Protein AF-A0A1J8PHL9-F1 (afdb_monomer)

pLDDT: mean 76.76, std 9.03, range [53.19, 88.44]

Foldseek 3Di:
DVVVVVVVVVVVLVVLVVVVCPDPCVVVLVVQLVVCCVVDVPCVVVLVPDDCVPDDPLRVLVSVLVVLVVVLVSLVSQLVVDPDPVSNVSSVVSSVSSVVVSVVSVVVSVVVVVD

Structure (mmCIF, N/CA/C/O backbone):
data_AF-A0A1J8PHL9-F1
#
_entry.id   AF-A0A1J8PHL9-F1
#
loop_
_atom_site.group_PDB
_atom_site.id
_atom_site.type_symbol
_atom_site.label_atom_id
_atom_site.label_alt_id
_atom_site.label_comp_id
_atom_site.label_asym_id
_atom_site.label_entity_id
_atom_site.label_seq_id
_atom_site.pdbx_PDB_ins_code
_atom_site.Cartn_x
_atom_site.Cartn_y
_atom_site.Cartn_z
_atom_site.occupancy
_atom_site.B_iso_or_equiv
_atom_site.auth_seq_id
_atom_site.auth_comp_id
_atom_site.auth_asym_id
_atom_site.auth_atom_id
_atom_site.pdbx_PDB_model_num
ATOM 1 N N . MET A 1 1 ? 7.389 -10.763 -17.217 1.00 64.88 1 MET A N 1
ATOM 2 C CA . MET A 1 1 ? 7.861 -11.285 -15.912 1.00 64.88 1 MET A CA 1
ATOM 3 C C . MET A 1 1 ? 7.705 -10.273 -14.781 1.00 64.88 1 MET A C 1
ATOM 5 O O . MET A 1 1 ? 6.963 -10.578 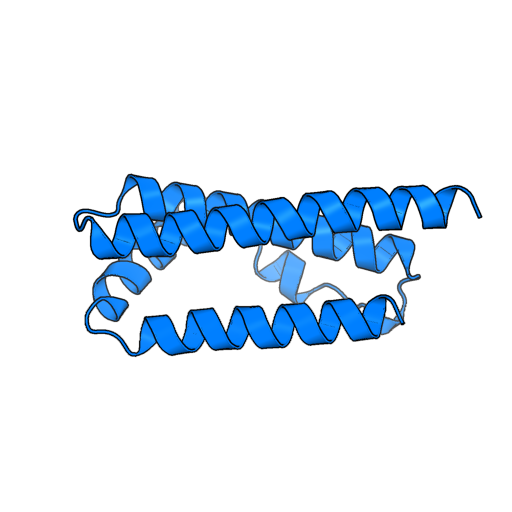-13.862 1.00 64.88 1 MET A O 1
ATOM 9 N N . LEU A 1 2 ? 8.335 -9.088 -14.829 1.00 65.75 2 LEU A N 1
ATOM 10 C CA . LEU A 1 2 ? 8.164 -8.070 -13.775 1.00 65.75 2 LEU A CA 1
ATOM 11 C C . LEU A 1 2 ? 6.756 -7.454 -13.771 1.00 65.75 2 LEU A C 1
ATOM 13 O O . LEU A 1 2 ? 6.089 -7.475 -12.746 1.00 65.75 2 LEU A O 1
ATOM 17 N N . LEU A 1 3 ? 6.272 -6.997 -14.932 1.00 67.25 3 LEU A N 1
ATOM 18 C CA . LEU A 1 3 ? 4.912 -6.456 -15.071 1.00 67.25 3 LEU A CA 1
ATOM 19 C C . LEU A 1 3 ? 3.828 -7.498 -14.745 1.00 67.25 3 LEU A C 1
ATOM 21 O O . LEU A 1 3 ? 2.815 -7.157 -14.148 1.00 67.25 3 LEU A O 1
ATOM 25 N N . ASP A 1 4 ? 4.055 -8.773 -15.079 1.00 71.44 4 ASP A N 1
ATOM 26 C CA . ASP A 1 4 ? 3.125 -9.861 -14.738 1.00 71.44 4 ASP A CA 1
ATOM 27 C C . ASP A 1 4 ? 3.063 -10.106 -13.227 1.00 71.44 4 ASP A C 1
ATOM 29 O O . ASP A 1 4 ? 1.975 -10.271 -12.675 1.00 71.44 4 ASP A O 1
ATOM 33 N N . TYR A 1 5 ? 4.226 -10.109 -12.564 1.00 68.56 5 TYR A N 1
ATOM 34 C CA . TYR A 1 5 ? 4.325 -10.228 -11.112 1.00 68.56 5 TYR 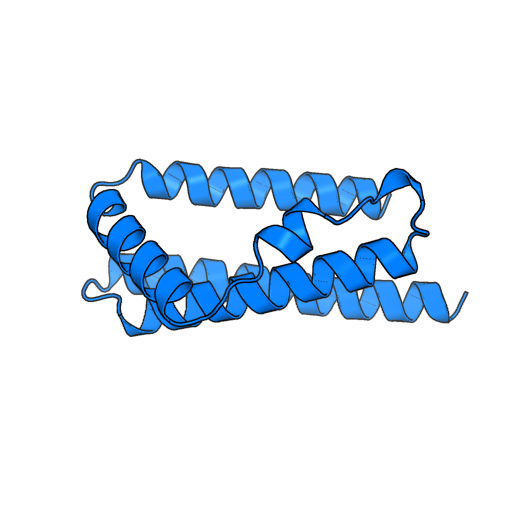A CA 1
ATOM 35 C C . TYR A 1 5 ? 3.629 -9.049 -10.423 1.00 68.56 5 TYR A C 1
ATOM 37 O O . TYR A 1 5 ? 2.785 -9.270 -9.561 1.00 68.56 5 TYR A O 1
ATOM 45 N N . LEU A 1 6 ? 3.916 -7.822 -10.862 1.00 68.69 6 LEU A N 1
ATOM 46 C CA . LEU A 1 6 ? 3.308 -6.611 -10.323 1.00 68.69 6 LEU A CA 1
ATOM 47 C C . LEU A 1 6 ? 1.786 -6.636 -10.498 1.00 68.69 6 LEU A C 1
ATOM 49 O O . LEU A 1 6 ? 1.032 -6.459 -9.551 1.00 68.69 6 LEU A O 1
ATOM 53 N N . SER A 1 7 ? 1.320 -6.985 -11.697 1.00 75.19 7 SER A N 1
ATOM 54 C CA . SER A 1 7 ? -0.105 -7.129 -11.989 1.00 75.19 7 SER A CA 1
ATOM 55 C C . SER A 1 7 ? -0.778 -8.193 -11.112 1.00 75.19 7 SER A C 1
ATOM 57 O O . SER A 1 7 ? -1.947 -8.061 -10.750 1.00 75.19 7 SER A O 1
ATOM 59 N N . GLN A 1 8 ? -0.068 -9.269 -10.767 1.00 74.38 8 GLN A N 1
ATOM 60 C CA . GLN A 1 8 ? -0.569 -10.280 -9.841 1.00 74.38 8 GLN A CA 1
ATOM 61 C C . GLN A 1 8 ? -0.594 -9.781 -8.393 1.00 74.38 8 GLN A C 1
ATOM 63 O O . GLN A 1 8 ? -1.557 -10.080 -7.689 1.00 74.38 8 GLN A O 1
ATOM 68 N N . HIS A 1 9 ? 0.417 -9.022 -7.975 1.00 70.56 9 HIS A N 1
ATOM 69 C CA . HIS A 1 9 ? 0.494 -8.428 -6.645 1.00 70.56 9 HIS A CA 1
ATOM 70 C C . HIS A 1 9 ? -0.638 -7.420 -6.418 1.00 70.56 9 HIS A C 1
ATOM 72 O O . HIS A 1 9 ? -1.405 -7.583 -5.475 1.00 70.56 9 HIS A O 1
ATOM 78 N N . GLU A 1 10 ? -0.838 -6.487 -7.353 1.00 75.69 10 GLU A N 1
ATOM 79 C CA . GLU A 1 10 ? -1.942 -5.515 -7.338 1.00 75.69 10 GLU A CA 1
ATOM 80 C C . GLU A 1 10 ? -3.312 -6.190 -7.222 1.00 75.69 10 GLU A C 1
ATOM 82 O O . GLU A 1 10 ? -4.176 -5.776 -6.448 1.00 75.69 10 GLU A O 1
ATOM 87 N N . ARG A 1 11 ? -3.521 -7.284 -7.969 1.00 80.12 11 ARG A N 1
ATOM 88 C CA . ARG A 1 11 ? -4.768 -8.056 -7.890 1.00 80.12 11 ARG A CA 1
ATOM 89 C C . ARG A 1 11 ? -4.979 -8.674 -6.516 1.00 80.12 11 ARG A C 1
ATOM 91 O O . ARG A 1 11 ? -6.111 -8.693 -6.034 1.00 80.12 11 ARG A O 1
ATOM 98 N N . GLU A 1 12 ? -3.927 -9.220 -5.915 1.00 73.88 12 GLU A N 1
ATOM 99 C CA . GLU A 1 12 ? -4.032 -9.841 -4.598 1.00 73.88 12 GLU A CA 1
ATOM 100 C C . GLU A 1 12 ? -4.247 -8.790 -3.510 1.00 73.88 12 GLU A C 1
ATOM 102 O O . GLU A 1 12 ? -5.121 -8.964 -2.662 1.00 7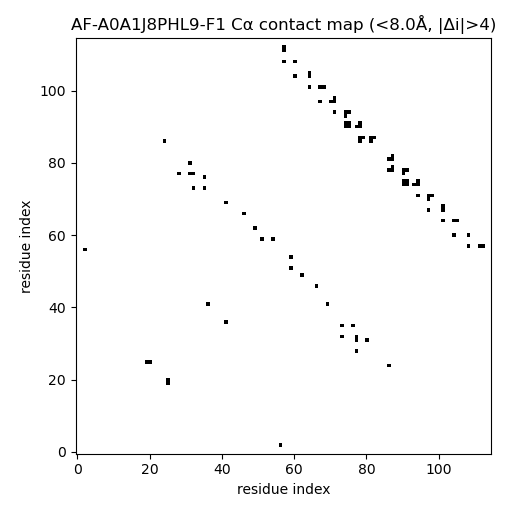3.88 12 GLU A O 1
ATOM 107 N N . LEU A 1 13 ? -3.541 -7.665 -3.584 1.00 72.06 13 LEU A N 1
ATOM 108 C CA . LEU A 1 13 ? -3.720 -6.548 -2.669 1.00 72.06 13 LEU A CA 1
ATOM 109 C C . LEU A 1 13 ? -5.146 -5.982 -2.756 1.00 72.06 13 LEU A C 1
ATOM 111 O O . LEU A 1 13 ? -5.838 -5.879 -1.742 1.00 72.06 13 LEU A O 1
ATOM 115 N N . GLY A 1 14 ? -5.647 -5.741 -3.971 1.00 76.06 14 GLY A N 1
ATOM 116 C CA . GLY A 1 14 ? -7.030 -5.318 -4.196 1.00 76.06 14 GLY A CA 1
ATOM 117 C C . GLY A 1 14 ? -8.056 -6.322 -3.659 1.00 76.06 14 GLY A C 1
ATOM 118 O O . GLY A 1 14 ? -9.080 -5.926 -3.102 1.00 76.06 14 GLY A O 1
ATOM 119 N N . ARG A 1 15 ? -7.774 -7.629 -3.748 1.00 74.62 15 ARG A N 1
ATOM 120 C CA . ARG A 1 15 ? -8.626 -8.679 -3.168 1.00 74.62 15 ARG A CA 1
ATOM 121 C C . ARG A 1 15 ? -8.651 -8.608 -1.643 1.00 74.62 15 ARG A C 1
ATOM 123 O O . ARG A 1 15 ? -9.725 -8.742 -1.059 1.00 74.62 15 ARG A O 1
ATOM 130 N N . VAL A 1 16 ? -7.497 -8.416 -1.003 1.00 67.81 16 VAL A N 1
ATOM 131 C CA . VAL A 1 16 ? -7.400 -8.276 0.457 1.00 67.81 16 VAL A CA 1
ATOM 132 C C . VAL A 1 16 ? -8.177 -7.042 0.913 1.00 67.81 16 VAL A C 1
ATOM 134 O O . VAL A 1 16 ? -9.027 -7.165 1.790 1.00 67.81 16 VAL A O 1
ATOM 137 N N . VAL A 1 17 ? -7.993 -5.892 0.259 1.00 70.62 17 VAL A N 1
ATOM 138 C CA . VAL A 1 17 ? -8.734 -4.658 0.575 1.00 70.62 17 VAL A CA 1
ATOM 139 C C . VAL A 1 17 ? -10.247 -4.850 0.397 1.00 70.62 17 VAL A C 1
ATOM 141 O O . VAL A 1 17 ? -11.019 -4.550 1.307 1.00 70.62 17 VAL A O 1
ATOM 144 N N . ALA A 1 18 ? -10.694 -5.446 -0.710 1.00 71.94 18 ALA A N 1
ATOM 145 C CA . ALA A 1 18 ? -12.118 -5.690 -0.957 1.00 71.94 18 ALA A CA 1
ATOM 146 C C . ALA A 1 18 ? -12.760 -6.656 0.057 1.00 71.94 18 ALA A C 1
ATOM 148 O O . ALA A 1 18 ? -13.950 -6.551 0.361 1.00 71.94 18 ALA A O 1
ATOM 149 N N . LEU A 1 19 ? -11.995 -7.616 0.587 1.00 66.31 19 LEU A N 1
ATOM 150 C CA . LEU A 1 19 ? -12.471 -8.486 1.664 1.00 66.31 19 LEU A CA 1
ATOM 151 C C . LEU A 1 19 ? -12.643 -7.718 2.973 1.00 66.31 19 LEU A C 1
ATOM 153 O O . LEU A 1 19 ? -13.598 -7.982 3.695 1.00 66.31 19 LEU A O 1
ATOM 157 N N . THR A 1 20 ? -11.784 -6.736 3.239 1.00 60.88 20 THR A N 1
ATOM 158 C CA . THR A 1 20 ? -11.872 -5.912 4.450 1.00 60.88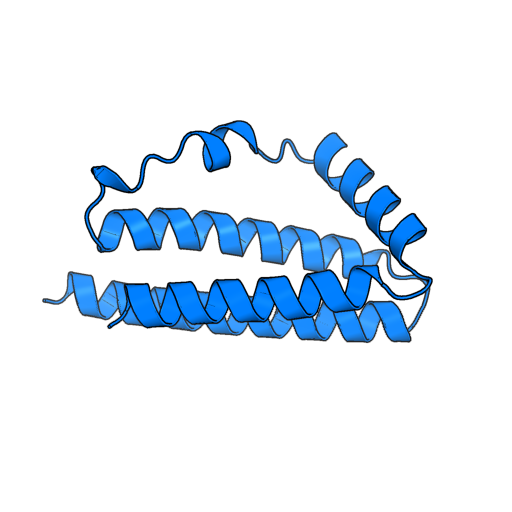 20 THR A CA 1
ATOM 159 C C . THR A 1 20 ? -13.010 -4.889 4.409 1.00 60.88 20 THR A C 1
ATOM 161 O O . THR A 1 20 ? -13.593 -4.579 5.444 1.00 60.88 20 THR A O 1
ATOM 164 N N . GLU A 1 21 ? -13.427 -4.437 3.220 1.00 63.03 21 GLU A N 1
ATOM 165 C CA . GLU A 1 21 ? -14.643 -3.622 3.059 1.00 63.03 21 GLU A CA 1
ATOM 166 C C . GLU A 1 21 ? -15.938 -4.390 3.374 1.00 63.03 21 GLU A C 1
ATOM 168 O O . GLU A 1 21 ? -16.975 -3.777 3.631 1.00 63.03 21 GLU A O 1
ATOM 173 N N . ARG A 1 22 ? -15.914 -5.728 3.348 1.00 60.97 22 ARG A N 1
ATOM 174 C CA . ARG A 1 22 ? -17.085 -6.555 3.681 1.00 60.97 22 ARG A CA 1
ATOM 175 C C . ARG A 1 22 ? -17.289 -6.741 5.183 1.00 60.97 22 ARG A C 1
ATOM 177 O O . ARG A 1 22 ? -18.362 -7.200 5.575 1.00 60.97 22 ARG A O 1
ATOM 184 N N . ASP A 1 23 ? -16.309 -6.367 6.000 1.00 60.81 23 ASP A N 1
ATOM 185 C CA . ASP A 1 23 ? -16.440 -6.366 7.452 1.00 60.81 23 ASP A CA 1
ATOM 186 C C . ASP A 1 23 ? -17.167 -5.106 7.948 1.00 60.81 23 ASP A C 1
ATOM 188 O O . ASP A 1 23 ? -17.196 -4.058 7.300 1.00 60.81 23 ASP A O 1
ATOM 192 N N . ALA A 1 24 ? -17.769 -5.203 9.138 1.00 55.94 24 ALA A N 1
ATOM 193 C CA . ALA A 1 24 ? -18.645 -4.191 9.746 1.00 55.94 24 ALA A CA 1
ATOM 194 C C . ALA A 1 24 ? -18.011 -2.790 9.941 1.00 55.94 24 ALA A C 1
ATOM 196 O O . ALA A 1 24 ? -18.690 -1.854 10.362 1.00 55.94 24 ALA A O 1
ATOM 197 N N . HIS A 1 25 ? -16.725 -2.634 9.627 1.00 64.69 25 HIS A N 1
ATOM 198 C CA . HIS A 1 25 ? -15.945 -1.406 9.746 1.00 64.69 25 HIS A CA 1
ATOM 199 C C . HIS A 1 25 ? -15.962 -0.525 8.482 1.00 64.69 25 HIS A C 1
ATOM 201 O O . HIS A 1 25 ? -15.448 0.594 8.519 1.00 64.69 25 HIS A O 1
ATOM 207 N N . SER A 1 26 ? -16.586 -0.979 7.386 1.00 68.00 26 SER A N 1
ATOM 208 C CA . SER A 1 26 ? -16.581 -0.281 6.088 1.00 68.00 26 SER A CA 1
ATOM 209 C C . SER A 1 26 ? -17.088 1.168 6.144 1.00 68.00 26 SER A C 1
ATOM 211 O O . SER A 1 26 ? -16.489 2.051 5.532 1.00 68.00 26 SER A O 1
ATOM 213 N N . ALA A 1 27 ? -18.129 1.461 6.932 1.00 71.69 27 ALA A N 1
ATOM 214 C CA . ALA A 1 27 ? -18.673 2.819 7.032 1.00 71.69 27 ALA A CA 1
ATOM 215 C C . ALA A 1 27 ? -17.685 3.817 7.670 1.00 71.69 27 ALA A C 1
ATOM 217 O O . ALA A 1 27 ? -17.593 4.972 7.245 1.00 71.69 27 ALA A O 1
ATOM 218 N N . ILE A 1 28 ? -16.929 3.366 8.674 1.00 74.06 28 ILE A N 1
ATOM 219 C CA . ILE A 1 28 ? -15.948 4.188 9.393 1.00 74.06 28 ILE A CA 1
ATOM 220 C C . ILE A 1 28 ? -14.714 4.409 8.511 1.00 74.06 28 ILE A C 1
ATOM 222 O O . ILE A 1 28 ? -14.273 5.544 8.346 1.00 74.06 28 ILE A O 1
ATOM 226 N N . LEU A 1 29 ? -14.223 3.345 7.866 1.00 76.38 29 LEU A N 1
ATOM 227 C CA . LEU A 1 29 ? -13.106 3.425 6.923 1.00 76.38 29 LEU A CA 1
ATOM 228 C C . LEU A 1 29 ? -13.425 4.357 5.750 1.00 76.38 29 LEU A C 1
ATOM 230 O O . LEU A 1 29 ? -12.616 5.217 5.421 1.00 76.38 29 LEU A O 1
ATOM 234 N N . ASN A 1 30 ? -14.623 4.255 5.168 1.00 78.38 30 ASN A N 1
ATOM 235 C CA . ASN A 1 30 ? -15.042 5.124 4.068 1.00 78.38 30 ASN A CA 1
ATOM 236 C C . ASN A 1 30 ? -15.089 6.606 4.485 1.00 78.38 30 ASN A C 1
ATOM 238 O O . ASN A 1 30 ? -14.684 7.490 3.727 1.00 78.38 30 ASN A O 1
ATOM 242 N N . THR A 1 31 ? -15.521 6.877 5.721 1.00 82.69 31 THR A N 1
ATOM 243 C CA . THR A 1 31 ? -15.519 8.234 6.283 1.00 82.69 31 THR A CA 1
ATOM 244 C C . THR A 1 31 ? -14.091 8.770 6.394 1.00 82.69 31 THR A C 1
ATOM 246 O O . THR A 1 31 ? -13.800 9.839 5.86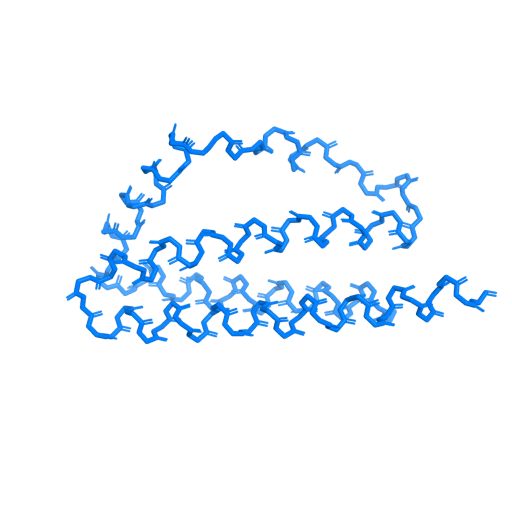4 1.00 82.69 31 THR A O 1
ATOM 249 N N . TRP A 1 32 ? -13.171 8.011 6.997 1.00 85.19 32 TRP A N 1
ATOM 250 C CA . TRP A 1 32 ? -11.774 8.436 7.136 1.00 85.19 32 TRP A CA 1
ATOM 251 C C . TRP A 1 32 ? -11.043 8.565 5.795 1.00 85.19 32 TRP A C 1
ATOM 253 O O . TRP A 1 32 ? -10.235 9.479 5.635 1.00 85.19 32 TRP A O 1
ATOM 263 N N . CYS A 1 33 ? -11.337 7.697 4.821 1.00 82.31 33 CYS A N 1
ATOM 264 C CA . CYS A 1 33 ? -10.825 7.816 3.456 1.00 82.31 33 CYS A CA 1
ATOM 265 C C . CYS A 1 33 ? -11.297 9.118 2.803 1.00 82.31 33 CYS A C 1
ATOM 267 O O . CYS A 1 33 ? -10.484 9.851 2.246 1.00 82.31 33 CYS A O 1
ATOM 269 N N . THR A 1 34 ? -12.589 9.435 2.910 1.00 81.00 34 THR A N 1
ATOM 270 C CA . THR A 1 34 ? -13.143 10.686 2.369 1.00 81.00 34 THR A CA 1
ATOM 271 C C . THR A 1 34 ? -12.475 11.902 3.016 1.00 81.00 34 THR A C 1
ATOM 273 O O . THR A 1 34 ? -11.985 12.777 2.311 1.00 81.00 34 THR A O 1
ATOM 276 N N . GLU A 1 35 ? -12.336 11.914 4.346 1.00 84.31 35 GLU A N 1
ATOM 277 C CA . GLU A 1 35 ? -11.637 12.986 5.071 1.00 84.31 35 GLU A CA 1
ATOM 278 C C . GLU A 1 35 ? -10.165 13.130 4.657 1.00 84.31 35 GLU A C 1
ATOM 280 O O . GLU A 1 35 ? -9.645 14.244 4.575 1.00 84.31 35 GLU A O 1
ATOM 285 N N . TYR A 1 36 ? -9.473 12.012 4.413 1.00 83.94 36 TYR A N 1
ATOM 286 C CA . TYR A 1 36 ? -8.103 12.034 3.912 1.00 83.94 36 TYR A CA 1
ATOM 287 C C . TYR A 1 36 ? -8.040 12.675 2.525 1.00 83.94 36 TYR A C 1
ATOM 289 O O . TYR A 1 36 ? -7.223 13.564 2.314 1.00 83.94 36 TYR A O 1
ATOM 297 N N . PHE A 1 37 ? -8.912 12.268 1.602 1.00 79.75 37 PHE A N 1
ATOM 298 C CA . PHE A 1 37 ? -8.938 12.796 0.237 1.00 79.75 37 PHE A CA 1
ATOM 299 C C . PHE A 1 37 ? -9.409 14.254 0.146 1.00 79.75 37 PHE A C 1
ATOM 301 O O . PHE A 1 37 ? -9.002 14.967 -0.769 1.00 79.75 37 PHE A O 1
ATOM 308 N N . ASP A 1 38 ? -10.211 14.721 1.102 1.00 81.06 38 ASP A N 1
ATOM 309 C CA . ASP A 1 38 ? -10.562 16.138 1.223 1.00 81.06 38 ASP A CA 1
ATOM 310 C C . ASP A 1 38 ? -9.382 16.973 1.746 1.00 81.06 38 ASP A C 1
ATOM 312 O O . ASP A 1 38 ? -9.178 18.118 1.334 1.00 81.06 38 ASP A O 1
ATOM 316 N N . LYS A 1 39 ? -8.589 16.414 2.670 1.00 79.75 39 LYS A N 1
ATOM 317 C CA . LYS A 1 39 ? -7.472 17.114 3.324 1.00 79.75 39 LYS A CA 1
ATOM 318 C C . LYS A 1 39 ? -6.193 17.107 2.493 1.00 79.75 39 LYS A C 1
ATOM 320 O O . LYS A 1 39 ? -5.474 18.104 2.436 1.00 79.75 39 LYS A O 1
ATOM 325 N N . TYR A 1 40 ? -5.884 15.969 1.897 1.00 71.69 40 TYR A N 1
ATOM 326 C CA . TYR A 1 40 ? -4.769 15.783 0.993 1.00 71.69 40 TYR A CA 1
ATOM 327 C C . TYR A 1 40 ? -5.381 15.731 -0.387 1.00 71.69 40 TYR A C 1
ATOM 329 O O . TYR A 1 40 ? -6.166 14.829 -0.653 1.00 71.69 40 TYR A O 1
ATOM 337 N N . SER A 1 41 ? -5.028 16.682 -1.257 1.00 63.03 41 SER A N 1
ATOM 338 C CA . SER A 1 41 ? -5.379 16.641 -2.674 1.00 63.03 41 SER A CA 1
ATOM 339 C C . SER A 1 41 ? -4.706 15.429 -3.307 1.00 63.03 41 SER A C 1
ATOM 341 O O . SER A 1 41 ? -3.680 15.508 -3.985 1.00 63.03 41 SER A O 1
ATOM 343 N N . PHE A 1 42 ? -5.267 14.257 -3.038 1.00 61.28 42 PHE A N 1
ATOM 344 C CA . PHE A 1 42 ? -4.916 13.036 -3.700 1.00 61.28 42 PHE A CA 1
ATOM 345 C C . PHE A 1 42 ? -5.275 13.311 -5.138 1.00 61.28 42 PHE A C 1
ATOM 347 O O . PHE A 1 42 ? -6.446 13.446 -5.488 1.00 61.28 42 PHE A O 1
ATOM 354 N N . ALA A 1 43 ? -4.245 13.535 -5.945 1.00 58.91 43 ALA A N 1
ATOM 355 C CA . ALA A 1 43 ? -4.395 13.850 -7.346 1.00 58.91 43 ALA A CA 1
ATOM 356 C C . ALA A 1 43 ? -4.852 12.571 -8.055 1.00 58.91 43 ALA A C 1
ATOM 358 O O . ALA A 1 43 ? -4.092 11.947 -8.789 1.00 58.91 43 ALA A O 1
ATOM 359 N N . LYS A 1 44 ? -6.087 12.154 -7.769 1.00 56.09 44 LYS A N 1
ATOM 360 C CA . LYS A 1 44 ? -6.804 11.063 -8.410 1.00 56.09 44 LYS A CA 1
ATOM 361 C C . LYS A 1 44 ? -6.793 11.295 -9.914 1.00 56.09 44 LYS A C 1
ATOM 363 O O . LYS A 1 44 ? -6.439 10.400 -10.659 1.00 56.09 44 LYS A O 1
ATOM 368 N N . GLU A 1 45 ? -6.981 12.551 -10.319 1.00 55.72 45 GLU A N 1
ATOM 369 C CA . GLU A 1 45 ? -6.814 13.016 -11.698 1.00 55.72 45 GLU A CA 1
ATOM 370 C C . GLU A 1 45 ? -5.436 12.689 -12.287 1.00 55.72 45 GLU A C 1
ATOM 372 O O . GLU A 1 45 ? -5.357 12.297 -13.444 1.00 55.72 45 GLU A O 1
ATOM 377 N N . LYS A 1 46 ? -4.347 12.789 -11.507 1.00 61.91 46 LYS A N 1
ATOM 378 C CA . LYS A 1 46 ? -3.003 12.423 -11.983 1.00 61.91 46 LYS A CA 1
ATOM 379 C C . LYS A 1 46 ? -2.858 10.924 -12.193 1.00 61.91 46 LYS A C 1
ATOM 381 O O . LYS A 1 46 ? -2.179 10.557 -13.139 1.00 61.91 46 LYS A O 1
ATOM 386 N N . VAL A 1 47 ? -3.457 10.096 -11.334 1.00 64.75 47 VAL A N 1
ATOM 387 C CA . VAL A 1 47 ? -3.407 8.627 -11.444 1.00 64.75 47 VAL A CA 1
ATOM 388 C C . VAL A 1 47 ? -4.287 8.145 -12.598 1.00 64.75 47 VAL A C 1
ATOM 390 O O . VAL A 1 47 ? -3.832 7.356 -13.418 1.00 64.75 47 VAL A O 1
ATOM 393 N N . ASP A 1 48 ? -5.494 8.697 -12.725 1.00 64.69 48 ASP A N 1
ATOM 394 C CA . ASP A 1 48 ? -6.429 8.390 -13.815 1.00 64.69 48 ASP A CA 1
ATOM 395 C C . ASP A 1 48 ? -5.916 8.886 -15.184 1.00 64.69 48 ASP A C 1
ATOM 397 O O . ASP A 1 48 ? -6.322 8.369 -16.222 1.00 6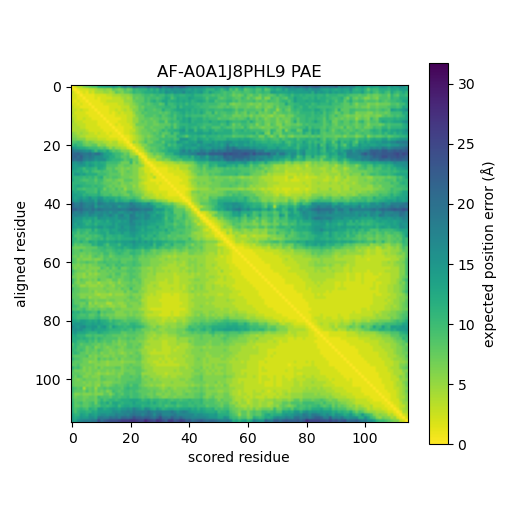4.69 48 ASP A O 1
ATOM 401 N N . SER A 1 49 ? -5.002 9.868 -15.206 1.00 66.50 49 SER A N 1
ATOM 402 C CA . SER A 1 49 ? -4.367 10.377 -16.432 1.00 66.50 49 SER A CA 1
ATOM 403 C C . SER A 1 49 ? -3.118 9.613 -16.888 1.00 66.50 49 SER A C 1
ATOM 405 O O . SER A 1 49 ? -2.529 9.985 -17.905 1.00 66.50 49 SER A O 1
ATOM 407 N N . ILE A 1 50 ? -2.670 8.589 -16.149 1.00 72.38 50 ILE A N 1
ATOM 408 C CA . ILE A 1 50 ? -1.455 7.846 -16.510 1.00 72.38 50 ILE A CA 1
ATOM 409 C C . ILE A 1 50 ? -1.763 6.920 -17.686 1.00 72.38 50 ILE A C 1
ATOM 411 O O . ILE A 1 50 ? -2.416 5.889 -17.535 1.00 72.38 50 ILE A O 1
ATOM 415 N N . ASP A 1 51 ? -1.253 7.270 -18.864 1.00 79.19 51 ASP A N 1
ATOM 416 C CA . ASP A 1 51 ? -1.267 6.378 -20.019 1.00 79.19 51 ASP A CA 1
ATOM 417 C C . ASP A 1 51 ? -0.017 5.492 -20.029 1.00 79.19 51 ASP A C 1
ATOM 419 O O . ASP A 1 51 ? 1.042 5.865 -20.536 1.00 79.19 51 ASP A O 1
ATOM 423 N N . PHE A 1 52 ? -0.160 4.285 -19.484 1.00 77.31 52 PHE A N 1
ATOM 424 C CA . PHE A 1 52 ? 0.906 3.283 -19.461 1.00 77.31 52 PHE A CA 1
ATOM 425 C C . PHE A 1 52 ? 1.249 2.719 -20.852 1.00 77.31 52 PHE A C 1
ATOM 427 O O . PHE A 1 52 ? 2.286 2.079 -21.004 1.00 77.31 52 PHE A O 1
ATOM 434 N N . SER A 1 53 ? 0.414 2.943 -21.875 1.00 77.31 53 SER A N 1
ATOM 435 C CA . SER A 1 53 ? 0.580 2.337 -23.209 1.00 77.31 53 SER A CA 1
ATOM 436 C C . SER A 1 53 ? 1.818 2.847 -23.948 1.00 77.31 53 SER A C 1
ATOM 438 O O . SER A 1 53 ? 2.360 2.148 -24.802 1.00 77.31 53 SER A O 1
ATOM 440 N N . HIS A 1 54 ? 2.255 4.065 -23.624 1.00 78.75 54 HIS A N 1
ATOM 441 C CA . HIS A 1 54 ? 3.401 4.729 -24.245 1.00 78.75 54 HIS A CA 1
ATOM 442 C C . HIS A 1 54 ? 4.641 4.759 -23.340 1.00 78.75 54 HIS A C 1
ATOM 444 O O . HIS A 1 54 ? 5.664 5.308 -23.741 1.00 78.75 54 HIS A O 1
ATOM 450 N N . MET A 1 55 ? 4.556 4.178 -22.140 1.00 83.00 55 MET A N 1
ATOM 451 C CA . MET A 1 55 ? 5.634 4.190 -21.155 1.00 83.00 55 MET A CA 1
ATOM 452 C C . MET A 1 55 ? 6.532 2.961 -21.288 1.00 83.00 55 MET A C 1
ATOM 454 O O . MET A 1 55 ? 6.071 1.840 -21.517 1.00 83.00 55 MET A O 1
ATOM 458 N N . ASN A 1 56 ? 7.832 3.159 -21.097 1.00 80.94 56 ASN A N 1
ATOM 459 C CA . ASN A 1 56 ? 8.773 2.059 -20.940 1.00 80.94 56 ASN A CA 1
ATOM 460 C C . ASN A 1 56 ? 8.694 1.458 -19.521 1.00 80.94 56 ASN A C 1
ATOM 462 O O . ASN A 1 56 ? 8.095 2.028 -18.612 1.00 80.94 56 ASN A O 1
ATOM 466 N N . ALA A 1 57 ? 9.319 0.297 -19.306 1.00 77.06 57 ALA A N 1
ATOM 467 C CA . ALA A 1 57 ? 9.236 -0.410 -18.025 1.00 77.06 57 ALA A CA 1
ATOM 468 C C . ALA A 1 57 ? 9.708 0.428 -16.817 1.00 77.06 57 ALA A C 1
ATOM 470 O O . ALA A 1 57 ? 9.126 0.306 -15.740 1.00 77.06 57 ALA A O 1
ATOM 471 N N . VAL A 1 58 ? 10.714 1.291 -16.991 1.00 79.06 58 VAL A N 1
ATOM 472 C CA . VAL A 1 58 ? 11.231 2.175 -15.933 1.00 79.06 58 VAL A CA 1
ATOM 473 C C . VAL A 1 58 ? 10.225 3.279 -15.608 1.00 79.06 58 VAL A C 1
ATOM 475 O O . VAL A 1 58 ? 9.913 3.506 -14.442 1.00 79.06 58 VAL A O 1
ATOM 478 N N . GLU A 1 59 ? 9.637 3.909 -16.624 1.00 81.50 59 GLU A N 1
ATOM 479 C CA . GLU A 1 59 ? 8.600 4.938 -16.457 1.00 81.50 59 GLU A CA 1
ATOM 480 C C . GLU A 1 59 ? 7.336 4.385 -15.781 1.00 81.50 59 GLU A C 1
ATOM 482 O O . GLU A 1 59 ? 6.758 5.039 -14.906 1.00 81.50 59 GLU A O 1
ATOM 487 N N . ILE A 1 60 ? 6.939 3.157 -16.134 1.00 82.06 60 ILE A N 1
ATOM 488 C CA . ILE A 1 60 ? 5.827 2.448 -15.488 1.00 82.06 60 ILE A CA 1
ATOM 489 C C . ILE A 1 60 ? 6.146 2.208 -14.007 1.00 82.06 60 ILE A C 1
ATOM 491 O O . ILE A 1 60 ? 5.310 2.501 -13.153 1.00 82.06 60 ILE A O 1
ATOM 495 N N . MET A 1 61 ? 7.351 1.723 -13.685 1.00 79.69 61 MET A N 1
ATOM 496 C CA . MET A 1 61 ? 7.761 1.481 -12.296 1.00 79.69 61 MET A CA 1
ATOM 497 C C . MET A 1 61 ? 7.790 2.758 -11.459 1.00 79.69 61 MET A C 1
ATOM 499 O O . MET A 1 61 ? 7.268 2.748 -10.351 1.00 79.69 61 MET A O 1
ATOM 503 N N . ILE A 1 62 ? 8.353 3.855 -11.975 1.00 81.25 62 ILE A N 1
ATOM 504 C CA . ILE A 1 62 ? 8.387 5.146 -11.268 1.00 81.25 62 ILE A CA 1
ATOM 505 C C . ILE A 1 62 ? 6.962 5.646 -11.004 1.00 81.25 62 ILE A C 1
ATOM 507 O O . ILE A 1 62 ? 6.645 6.104 -9.903 1.00 81.25 62 ILE A O 1
ATOM 511 N N . SER A 1 63 ? 6.084 5.523 -12.001 1.00 82.31 63 SER A N 1
ATOM 512 C CA . SER A 1 63 ? 4.680 5.917 -11.877 1.00 82.31 63 SER A CA 1
ATOM 513 C C . SER A 1 63 ? 3.964 5.102 -10.800 1.00 82.31 63 SER A C 1
ATOM 515 O O . SER A 1 63 ? 3.306 5.682 -9.937 1.00 82.31 63 SER A O 1
ATOM 517 N N . LEU A 1 64 ? 4.145 3.780 -10.793 1.00 81.88 64 LEU A N 1
ATOM 518 C CA . LEU A 1 64 ? 3.585 2.899 -9.769 1.00 81.88 64 LEU A CA 1
ATOM 519 C C . LEU A 1 64 ? 4.161 3.161 -8.381 1.00 81.88 64 LEU A C 1
ATOM 521 O O . LEU A 1 64 ? 3.391 3.282 -7.435 1.00 81.88 64 LEU A O 1
ATOM 525 N N . LEU A 1 65 ? 5.477 3.328 -8.253 1.00 83.25 65 LEU A N 1
ATOM 526 C CA . LEU A 1 65 ? 6.124 3.656 -6.982 1.00 83.25 65 LEU A CA 1
ATOM 527 C C . LEU A 1 65 ? 5.480 4.896 -6.343 1.00 83.25 65 LEU A C 1
ATOM 529 O O . LEU A 1 65 ? 5.130 4.876 -5.166 1.00 83.25 65 LEU A O 1
ATOM 533 N N . SER A 1 66 ? 5.209 5.930 -7.146 1.00 83.00 66 SER A N 1
ATOM 534 C CA . SER A 1 66 ? 4.530 7.146 -6.677 1.00 83.00 66 SER A CA 1
ATOM 535 C C . SER A 1 66 ? 3.078 6.923 -6.223 1.00 83.00 66 SER A C 1
ATOM 537 O O . SER A 1 66 ? 2.540 7.715 -5.447 1.00 83.00 66 SER A O 1
ATOM 539 N N . ILE A 1 67 ? 2.412 5.878 -6.724 1.00 82.31 67 ILE A N 1
ATOM 540 C CA . ILE A 1 67 ? 1.071 5.474 -6.286 1.00 82.31 67 ILE A CA 1
ATOM 541 C C . ILE A 1 67 ? 1.183 4.732 -4.953 1.00 82.31 67 ILE A C 1
ATOM 543 O O . ILE A 1 67 ? 0.483 5.099 -4.009 1.00 82.31 67 ILE A O 1
ATOM 547 N N . HIS A 1 68 ? 2.099 3.767 -4.843 1.00 85.38 68 HIS A N 1
ATOM 548 C CA . HIS A 1 68 ? 2.332 3.016 -3.608 1.00 85.38 68 HIS A CA 1
ATOM 549 C C . HIS A 1 68 ? 2.727 3.920 -2.437 1.00 85.38 68 HIS A C 1
ATOM 551 O O . HIS A 1 68 ? 2.185 3.772 -1.345 1.00 85.38 68 HIS A O 1
ATOM 557 N N . GLU A 1 69 ? 3.590 4.918 -2.647 1.00 84.94 69 GLU A N 1
ATOM 558 C CA . GLU A 1 69 ? 3.939 5.898 -1.605 1.00 84.94 69 GLU A CA 1
ATOM 559 C C . GLU A 1 69 ? 2.700 6.613 -1.042 1.00 84.94 69 GLU A C 1
ATOM 561 O O . GLU A 1 69 ? 2.568 6.787 0.171 1.00 84.94 69 GLU A O 1
ATOM 566 N N . LYS A 1 70 ? 1.735 6.958 -1.902 1.00 83.31 70 LYS A N 1
ATOM 567 C CA . LYS A 1 70 ? 0.478 7.577 -1.461 1.00 83.31 70 LYS A CA 1
ATOM 568 C C . LYS A 1 70 ? -0.430 6.593 -0.730 1.00 83.31 70 LYS A C 1
ATOM 570 O O . LYS A 1 70 ? -1.105 6.990 0.217 1.00 83.31 70 LYS A O 1
ATOM 575 N N . ILE A 1 71 ? -0.467 5.329 -1.156 1.00 84.12 71 ILE A N 1
ATOM 576 C CA . ILE A 1 71 ? -1.222 4.271 -0.467 1.00 84.12 71 ILE A CA 1
ATOM 577 C C . ILE A 1 71 ? -0.640 4.041 0.934 1.00 84.12 71 ILE A C 1
ATOM 579 O O . ILE A 1 71 ? -1.388 3.953 1.906 1.00 84.12 71 ILE A O 1
ATOM 583 N N . ILE A 1 72 ? 0.689 4.037 1.067 1.00 88.44 72 ILE A N 1
ATOM 584 C CA . ILE A 1 72 ? 1.388 3.968 2.355 1.00 88.44 72 ILE A CA 1
ATOM 585 C C . ILE A 1 72 ? 0.972 5.137 3.256 1.00 88.44 72 ILE A C 1
ATOM 587 O O . ILE A 1 72 ? 0.675 4.928 4.434 1.00 88.44 72 ILE A O 1
ATOM 591 N N . ASP A 1 73 ? 0.955 6.365 2.737 1.00 87.81 73 ASP A N 1
ATOM 592 C CA . ASP A 1 73 ? 0.554 7.535 3.522 1.00 87.81 73 ASP A CA 1
ATOM 593 C C . ASP A 1 73 ? -0.927 7.485 3.929 1.00 87.81 73 ASP A C 1
ATOM 595 O O . ASP A 1 73 ? -1.260 7.845 5.062 1.00 87.81 73 ASP A O 1
ATOM 599 N N . LEU A 1 74 ? -1.803 6.973 3.057 1.00 86.31 74 LEU A N 1
ATOM 600 C CA . LEU A 1 74 ? -3.203 6.704 3.382 1.00 86.31 74 LEU A CA 1
ATOM 601 C C . LEU A 1 74 ? -3.319 5.672 4.512 1.00 86.31 74 LEU A C 1
ATOM 603 O O . LEU A 1 74 ? -3.961 5.948 5.521 1.00 86.31 74 LEU A O 1
ATOM 607 N N . TYR A 1 75 ? -2.687 4.501 4.393 1.00 86.88 75 TYR A N 1
ATOM 608 C CA . TYR A 1 75 ? -2.758 3.462 5.428 1.00 86.88 75 TYR A CA 1
ATOM 609 C C . TYR A 1 75 ? -2.168 3.918 6.757 1.00 86.88 75 TYR A C 1
ATOM 611 O O . TYR A 1 75 ? -2.730 3.601 7.806 1.00 86.88 75 TYR A O 1
ATOM 619 N N . ARG A 1 76 ? -1.098 4.719 6.734 1.00 87.88 76 ARG A N 1
ATOM 620 C CA . ARG A 1 76 ? -0.546 5.338 7.942 1.00 87.88 76 ARG A CA 1
ATOM 621 C C . ARG A 1 76 ? -1.573 6.251 8.603 1.00 87.88 76 ARG A C 1
ATOM 623 O O . ARG A 1 76 ? -1.884 6.053 9.774 1.00 87.88 76 ARG A O 1
ATOM 630 N N . TYR A 1 77 ? -2.168 7.164 7.839 1.00 87.56 77 TYR A N 1
ATOM 631 C CA . TYR A 1 77 ? -3.211 8.058 8.337 1.00 87.56 77 TYR A CA 1
ATOM 632 C C . TYR A 1 77 ? -4.422 7.308 8.907 1.00 87.56 77 TYR A C 1
ATOM 634 O O . TYR A 1 77 ? -4.934 7.668 9.967 1.00 87.56 77 TYR A O 1
ATOM 642 N N . LEU A 1 78 ? -4.884 6.258 8.222 1.00 86.19 78 LEU A N 1
ATOM 643 C CA . LEU A 1 78 ? -6.002 5.445 8.695 1.00 86.19 78 LEU A CA 1
ATOM 644 C C . LEU A 1 78 ? -5.633 4.686 9.977 1.00 86.19 78 LEU A C 1
ATOM 646 O O . LEU A 1 78 ? -6.451 4.617 10.890 1.00 86.19 78 LEU A O 1
ATOM 650 N N . SER A 1 79 ? -4.411 4.146 10.068 1.00 86.44 79 SER A N 1
ATOM 651 C CA . SER A 1 79 ? -3.949 3.406 11.250 1.00 86.44 79 SER A CA 1
ATOM 652 C C . SER A 1 79 ? -3.880 4.292 12.495 1.00 86.44 79 SER A C 1
ATOM 654 O O . SER A 1 79 ? -4.304 3.869 13.563 1.00 86.44 79 SER A O 1
ATOM 656 N N . GLU A 1 80 ? -3.458 5.551 12.349 1.00 87.19 80 GLU A N 1
ATOM 657 C CA . GLU A 1 80 ? -3.407 6.533 13.442 1.00 87.19 80 GLU A CA 1
ATOM 658 C C . GLU A 1 80 ? -4.798 6.930 13.966 1.00 87.19 80 GLU A C 1
ATOM 660 O O . GLU A 1 80 ? -4.928 7.358 15.112 1.00 87.19 80 GLU A O 1
ATOM 665 N N . ARG A 1 81 ? -5.842 6.802 13.137 1.00 84.44 81 ARG A N 1
ATOM 666 C CA . ARG A 1 81 ? -7.242 7.093 13.501 1.00 84.44 81 ARG A CA 1
ATOM 667 C C . ARG A 1 81 ? -8.018 5.854 13.932 1.00 84.44 81 ARG A C 1
ATOM 669 O O . ARG A 1 81 ? -9.162 5.985 14.361 1.00 84.44 81 ARG A O 1
ATOM 676 N N . ALA A 1 82 ? -7.433 4.666 13.810 1.00 84.06 82 ALA A N 1
ATOM 677 C CA . ALA A 1 82 ? -8.105 3.424 14.136 1.00 84.06 82 ALA A CA 1
ATOM 678 C C . ALA A 1 82 ? -8.429 3.364 15.637 1.00 84.06 82 ALA A C 1
ATOM 680 O O . ALA A 1 82 ? -7.562 3.151 16.474 1.00 84.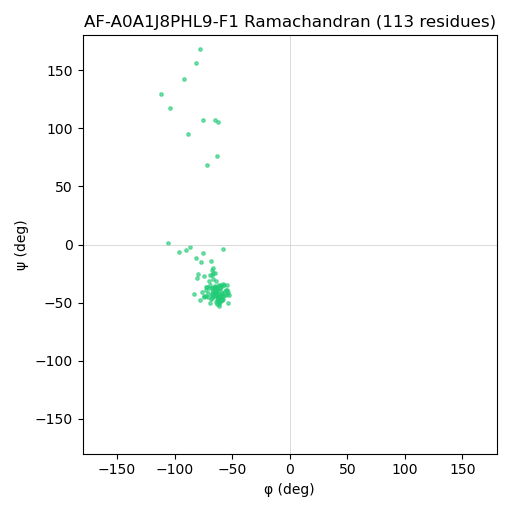06 82 ALA A O 1
ATOM 681 N N . GLU A 1 83 ? -9.707 3.519 15.987 1.00 79.31 83 GLU A N 1
ATOM 682 C CA . GLU A 1 83 ? -10.159 3.459 17.387 1.00 79.31 83 GLU A CA 1
ATOM 683 C C . GLU A 1 83 ? -10.244 2.021 17.929 1.00 79.31 83 GLU A C 1
ATOM 685 O O . GLU A 1 83 ? -10.360 1.801 19.133 1.00 79.31 83 GLU A O 1
ATOM 690 N N . THR A 1 84 ? -10.220 1.022 17.040 1.00 81.44 84 THR A N 1
ATOM 691 C CA . THR A 1 84 ? -10.329 -0.397 17.398 1.00 81.44 84 THR A CA 1
ATOM 692 C C . THR A 1 84 ? -9.008 -1.118 17.124 1.00 81.44 84 THR A C 1
ATOM 694 O O . THR A 1 84 ? -8.553 -1.082 15.978 1.00 81.44 84 THR A O 1
ATOM 697 N N . PRO A 1 85 ? -8.455 -1.877 18.094 1.00 82.00 85 PRO A N 1
ATOM 698 C CA . PRO A 1 85 ? -7.195 -2.609 17.916 1.00 82.00 85 PRO A CA 1
ATOM 699 C C . PRO A 1 85 ? -7.188 -3.546 16.701 1.00 82.00 85 PRO A C 1
ATOM 701 O O . PRO A 1 85 ? -6.181 -3.677 16.018 1.00 82.00 85 PRO A O 1
ATOM 704 N N . SER A 1 86 ? -8.334 -4.160 16.385 1.00 80.12 86 SER A N 1
ATOM 705 C CA . SER A 1 86 ? -8.478 -5.029 15.209 1.00 80.12 86 SER A CA 1
ATOM 706 C C . SER A 1 86 ? -8.306 -4.280 13.882 1.00 80.12 86 SER A C 1
ATOM 708 O O . SER A 1 86 ? -7.769 -4.843 12.933 1.00 80.12 86 SER A O 1
ATOM 710 N N . ILE A 1 87 ? -8.774 -3.029 13.796 1.00 79.19 87 ILE A N 1
ATOM 711 C CA . ILE A 1 87 ? -8.640 -2.200 12.588 1.00 79.19 87 ILE A CA 1
ATOM 712 C C . ILE A 1 87 ? -7.204 -1.683 12.486 1.00 79.19 87 ILE A C 1
ATOM 714 O O . ILE A 1 87 ? -6.621 -1.698 11.405 1.00 79.19 87 ILE A O 1
ATOM 718 N N . GLU A 1 88 ? -6.620 -1.271 13.613 1.00 85.00 88 GLU A N 1
ATOM 719 C CA . GLU A 1 88 ? -5.226 -0.833 13.692 1.00 85.00 88 GLU A CA 1
ATOM 720 C C . GLU A 1 88 ? -4.270 -1.944 13.236 1.00 85.00 88 GLU A C 1
ATOM 722 O O . GLU A 1 88 ? -3.412 -1.711 12.385 1.00 85.00 88 GLU A O 1
ATOM 727 N N . GLU A 1 89 ? -4.454 -3.172 13.730 1.00 84.50 89 GLU A N 1
ATOM 728 C CA . GLU A 1 89 ? -3.644 -4.327 13.338 1.00 84.50 89 GLU A CA 1
ATOM 729 C C . GLU A 1 89 ? -3.789 -4.639 11.842 1.00 84.50 89 GLU A C 1
ATOM 731 O O . GLU A 1 89 ? -2.790 -4.849 11.149 1.00 84.50 89 GLU A O 1
ATOM 736 N N . MET A 1 90 ? -5.017 -4.613 11.319 1.00 83.50 90 MET A N 1
ATOM 737 C CA . MET A 1 90 ? -5.286 -4.828 9.897 1.00 83.50 90 MET A CA 1
ATOM 738 C C . MET A 1 90 ? -4.586 -3.7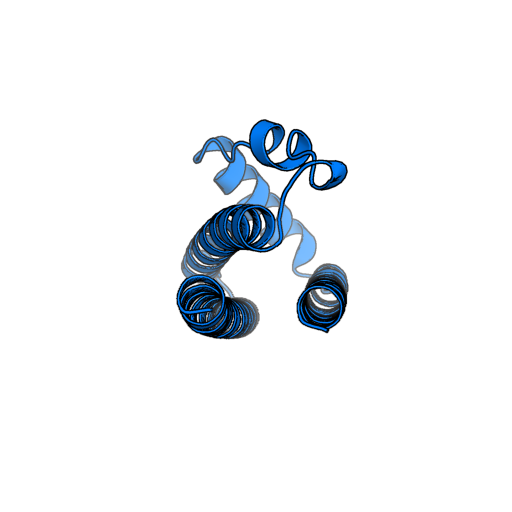81 9.018 1.00 83.50 90 MET A C 1
ATOM 740 O O . MET A 1 90 ? -3.880 -4.141 8.075 1.00 83.50 90 MET A O 1
ATOM 744 N N . LEU A 1 91 ? -4.734 -2.493 9.344 1.00 84.81 91 LEU A N 1
ATOM 745 C CA . LEU A 1 91 ? -4.115 -1.391 8.603 1.00 84.81 91 LEU A CA 1
ATOM 746 C C . LEU A 1 91 ? -2.589 -1.396 8.737 1.00 84.81 91 LEU A C 1
ATOM 748 O O . LEU A 1 91 ? -1.892 -1.141 7.760 1.00 84.81 91 LEU A O 1
ATOM 752 N N . SER A 1 92 ? -2.056 -1.747 9.908 1.00 86.12 92 SER A N 1
ATOM 753 C CA . SER A 1 92 ? -0.615 -1.909 10.134 1.00 86.12 92 SER A CA 1
ATOM 754 C C . SER A 1 92 ? -0.035 -3.050 9.294 1.00 86.12 92 SER A C 1
ATOM 756 O O . SER A 1 92 ? 1.054 -2.923 8.730 1.00 86.12 92 SER A O 1
ATOM 758 N N . ASN A 1 93 ? -0.766 -4.158 9.154 1.00 84.88 93 ASN A N 1
ATOM 759 C CA . ASN A 1 93 ? -0.360 -5.270 8.297 1.00 84.88 93 ASN A CA 1
ATOM 760 C C . ASN A 1 93 ? -0.379 -4.882 6.812 1.00 84.88 93 ASN A C 1
ATOM 762 O O . ASN A 1 93 ? 0.582 -5.184 6.104 1.00 84.88 93 ASN A O 1
ATOM 766 N N . LEU A 1 94 ? -1.410 -4.162 6.355 1.00 85.31 94 LEU A N 1
ATOM 767 C CA . LEU A 1 94 ? -1.463 -3.612 4.993 1.00 85.31 94 LEU A CA 1
ATOM 768 C C . LEU A 1 94 ? -0.320 -2.622 4.732 1.00 85.31 94 LEU A C 1
ATOM 770 O O . LEU A 1 94 ? 0.370 -2.729 3.722 1.00 85.31 94 LEU A O 1
ATOM 774 N N . LEU A 1 95 ? -0.050 -1.722 5.679 1.00 87.12 95 LEU A N 1
ATOM 775 C CA . LEU A 1 95 ? 1.053 -0.765 5.602 1.00 87.12 95 LEU A CA 1
ATOM 776 C C . LEU A 1 95 ? 2.411 -1.465 5.448 1.00 87.12 95 LEU A C 1
ATOM 778 O O . LEU A 1 95 ? 3.228 -1.053 4.626 1.00 87.12 95 LEU A O 1
ATOM 782 N N . LYS A 1 96 ? 2.659 -2.533 6.215 1.00 87.31 96 LYS A N 1
ATOM 783 C CA . LYS A 1 96 ? 3.900 -3.315 6.110 1.00 87.31 96 LYS A CA 1
ATOM 784 C C . LYS A 1 96 ? 4.025 -4.008 4.757 1.00 87.31 96 LYS A C 1
ATOM 786 O O . LYS A 1 96 ? 5.116 -4.015 4.193 1.00 87.31 96 LYS A O 1
ATOM 791 N N . LEU A 1 97 ? 2.937 -4.594 4.250 1.00 85.75 97 LEU A N 1
ATOM 792 C CA . LEU A 1 97 ? 2.926 -5.243 2.936 1.00 85.75 97 LEU A CA 1
ATOM 793 C C . LEU A 1 97 ? 3.305 -4.249 1.832 1.00 85.75 97 LEU A C 1
ATOM 795 O O . LEU A 1 97 ? 4.219 -4.530 1.061 1.00 85.75 97 LEU A O 1
ATOM 799 N N . GLU A 1 98 ? 2.700 -3.064 1.838 1.00 84.88 98 GLU A N 1
ATOM 800 C CA . GLU A 1 98 ? 3.013 -1.998 0.880 1.00 84.88 98 GLU A CA 1
ATOM 801 C C . GLU A 1 98 ? 4.461 -1.508 0.974 1.00 84.88 98 GLU A C 1
ATOM 803 O O . GLU A 1 98 ? 5.158 -1.389 -0.031 1.00 84.88 98 GLU A O 1
ATOM 808 N N . GLN A 1 99 ? 4.970 -1.278 2.188 1.00 87.50 99 GLN A N 1
ATOM 809 C CA . GLN A 1 99 ? 6.370 -0.881 2.387 1.00 87.50 99 GLN A CA 1
ATOM 810 C C . GLN A 1 99 ? 7.353 -1.934 1.857 1.00 87.50 99 GLN A C 1
ATOM 812 O O . GLN A 1 99 ? 8.407 -1.591 1.314 1.00 87.50 99 GLN A O 1
ATOM 817 N N . HIS A 1 100 ? 7.022 -3.218 2.011 1.00 87.50 100 HIS A N 1
ATOM 818 C CA . HIS A 1 100 ? 7.816 -4.309 1.458 1.00 87.50 100 HIS A CA 1
ATOM 819 C C . HIS A 1 100 ? 7.796 -4.333 -0.070 1.00 87.50 100 HIS A C 1
ATOM 821 O O . HIS A 1 100 ? 8.854 -4.566 -0.668 1.00 87.50 100 HIS A O 1
ATOM 827 N N . GLU A 1 101 ? 6.644 -4.072 -0.687 1.00 82.50 101 GLU A N 1
ATOM 828 C CA . GLU A 1 101 ? 6.524 -4.014 -2.143 1.00 82.50 101 GLU A CA 1
ATOM 829 C C . GLU A 1 101 ? 7.297 -2.818 -2.707 1.00 82.50 101 GLU A C 1
ATOM 831 O O . GLU A 1 101 ? 8.142 -3.010 -3.578 1.00 82.50 101 GLU A O 1
ATOM 836 N N . VAL A 1 102 ? 7.165 -1.625 -2.117 1.00 86.25 102 VAL A N 1
ATOM 837 C CA . VAL A 1 102 ? 7.967 -0.438 -2.474 1.00 86.25 102 VAL A CA 1
ATOM 838 C C . VAL A 1 102 ? 9.465 -0.727 -2.419 1.00 86.25 102 VAL A C 1
ATOM 840 O O . VAL A 1 102 ? 10.188 -0.493 -3.389 1.00 86.25 102 VAL A O 1
ATOM 843 N N . MET A 1 103 ? 9.946 -1.307 -1.315 1.00 86.38 103 MET A N 1
ATOM 844 C CA . MET A 1 103 ? 11.355 -1.684 -1.181 1.00 86.38 103 MET A CA 1
ATOM 845 C C . MET A 1 103 ? 11.808 -2.659 -2.272 1.00 86.38 103 MET A C 1
ATOM 847 O O . MET A 1 103 ? 12.972 -2.647 -2.673 1.00 86.38 103 MET A O 1
ATOM 851 N N . ARG A 1 104 ? 10.926 -3.553 -2.720 1.00 83.19 104 ARG A N 1
ATOM 852 C CA . ARG A 1 104 ? 11.231 -4.495 -3.793 1.00 83.19 104 ARG A CA 1
ATOM 853 C C . ARG A 1 104 ? 11.245 -3.807 -5.153 1.00 83.19 104 ARG A C 1
ATOM 855 O O . ARG A 1 104 ? 12.196 -4.026 -5.896 1.00 83.19 104 ARG A O 1
ATOM 862 N N . MET A 1 105 ? 10.263 -2.957 -5.435 1.00 81.69 105 MET A N 1
ATOM 863 C CA . MET A 1 105 ? 10.191 -2.184 -6.673 1.00 81.69 105 MET A CA 1
ATOM 864 C C . MET A 1 105 ? 11.422 -1.301 -6.857 1.00 81.69 105 MET A C 1
ATOM 866 O O . MET A 1 105 ? 11.967 -1.270 -7.952 1.00 81.69 105 MET A O 1
ATOM 870 N N . MET A 1 106 ? 11.914 -0.652 -5.795 1.00 81.50 106 MET A N 1
ATOM 871 C CA . MET A 1 106 ? 13.143 0.150 -5.866 1.00 81.50 106 MET A CA 1
ATOM 872 C C . MET A 1 106 ? 14.362 -0.700 -6.253 1.00 81.50 106 MET A C 1
ATOM 874 O O . MET A 1 106 ? 15.099 -0.326 -7.157 1.00 81.50 106 MET A O 1
ATOM 878 N N . ARG A 1 107 ? 14.535 -1.884 -5.647 1.00 81.62 107 ARG A N 1
ATOM 879 C CA . ARG A 1 107 ? 15.638 -2.802 -5.999 1.00 81.62 107 ARG A CA 1
ATOM 880 C C . ARG A 1 107 ? 15.535 -3.333 -7.428 1.00 81.62 107 ARG A C 1
ATOM 882 O O . ARG A 1 107 ? 16.545 -3.483 -8.111 1.00 81.62 107 ARG A O 1
ATOM 889 N N . ASP A 1 108 ? 14.323 -3.668 -7.863 1.00 76.94 108 ASP A N 1
ATOM 890 C CA . ASP A 1 108 ? 14.083 -4.165 -9.218 1.00 76.94 108 ASP A CA 1
ATOM 891 C C . ASP A 1 108 ? 14.271 -3.040 -10.257 1.00 76.94 108 ASP A C 1
ATOM 893 O O . ASP A 1 108 ? 14.758 -3.309 -11.356 1.00 76.94 108 ASP A O 1
ATOM 897 N N . ALA A 1 109 ? 13.970 -1.786 -9.895 1.00 72.00 109 ALA A N 1
ATOM 898 C CA . ALA A 1 109 ? 14.224 -0.605 -10.716 1.00 72.00 109 ALA A CA 1
ATOM 899 C C . ALA A 1 109 ? 15.720 -0.299 -10.861 1.00 72.00 109 ALA A C 1
ATOM 901 O O . ALA A 1 109 ? 16.181 -0.144 -11.988 1.00 72.00 109 ALA A O 1
ATOM 902 N N . GLU A 1 110 ? 16.485 -0.309 -9.764 1.00 73.06 110 GLU A N 1
ATOM 903 C CA . GLU A 1 110 ? 17.949 -0.143 -9.788 1.00 73.06 110 GLU A CA 1
ATOM 904 C C . GLU A 1 110 ? 18.610 -1.174 -10.714 1.00 73.06 110 GLU A C 1
ATOM 906 O O . GLU A 1 110 ? 19.441 -0.845 -11.556 1.00 73.06 110 GLU A O 1
ATOM 911 N N . ARG A 1 111 ? 18.170 -2.436 -10.635 1.00 74.88 111 ARG A N 1
ATOM 912 C CA . ARG A 1 111 ? 18.688 -3.507 -11.493 1.00 74.88 111 ARG A CA 1
ATOM 913 C C . ARG A 1 111 ? 18.335 -3.328 -12.973 1.00 74.88 111 ARG A C 1
ATOM 915 O O . ARG A 1 111 ? 19.061 -3.836 -13.821 1.00 74.88 111 ARG A O 1
ATOM 922 N N . LEU A 1 112 ? 17.207 -2.691 -13.283 1.00 69.69 112 LEU A N 1
ATOM 923 C CA . LEU A 1 112 ? 16.795 -2.404 -14.658 1.00 69.69 112 LEU A CA 1
ATOM 924 C C . LEU A 1 112 ? 17.518 -1.189 -15.246 1.00 69.69 112 LEU A C 1
ATOM 926 O O . LEU A 1 112 ? 17.648 -1.123 -16.462 1.00 69.69 112 LEU A O 1
ATOM 930 N N . GLU A 1 113 ? 17.976 -0.259 -14.408 1.00 61.09 113 GLU A N 1
ATOM 931 C CA . GLU A 1 113 ? 18.765 0.909 -14.819 1.00 61.09 113 GLU A CA 1
ATOM 932 C C . GLU A 1 113 ? 20.251 0.559 -15.041 1.00 61.09 113 GLU A C 1
ATOM 934 O O . GLU A 1 113 ? 20.903 1.146 -15.901 1.00 61.09 113 GLU A O 1
ATOM 939 N N . ASP A 1 114 ? 20.764 -0.448 -14.322 1.00 59.31 114 ASP A N 1
ATOM 940 C CA . ASP A 1 114 ? 22.121 -0.997 -14.481 1.00 59.31 114 ASP A CA 1
ATOM 941 C C . ASP A 1 114 ? 22.309 -1.899 -15.730 1.00 59.31 114 ASP A C 1
ATOM 943 O O . ASP A 1 114 ? 23.432 -2.333 -16.011 1.00 59.31 114 ASP A O 1
ATOM 947 N N . MET A 1 115 ? 21.235 -2.222 -16.466 1.00 53.19 115 MET A N 1
ATOM 948 C CA . MET A 1 115 ? 21.245 -3.078 -17.671 1.00 53.19 115 MET A CA 1
ATOM 949 C C . MET A 1 115 ? 21.211 -2.277 -18.972 1.00 53.19 115 MET A C 1
ATOM 951 O O . MET A 1 115 ? 21.965 -2.664 -19.897 1.00 53.19 115 MET A O 1
#

Radius of gyration: 15.42 Å; Cα contacts (8 Å, |Δi|>4): 48; chains: 1; bounding box: 41×28×42 Å

Nearest PDB structures (foldseek):
  7s5c-assembly1_E  TM=9.774E-01  e=1.920E-01  Myxococcus xanthus
  2rbd-assembly1_A  TM=8.524E-01  e=1.547E+00  Halalkalibacterium halodurans C-125
  3odw-assembly1_A  TM=4.045E-01  e=1.737E+00  Homo sapiens
  3odx-assembly2_B  TM=4.174E-01  e=2.067E+00  Homo sapiens
  4ilo-assembly1_A  TM=5.540E-01  e=8.305E+00  Chlamydia trachomatis L2/434/Bu

Solvent-accessible surface area (backbone atoms only — not comparable to full-atom values): 6498 Å² total; per-residue (Å²): 108,70,69,56,50,49,56,51,49,53,52,50,52,52,50,54,53,56,56,55,52,73,40,98,55,33,71,60,52,53,49,54,49,50,55,46,49,73,72,43,81,65,57,56,68,60,61,76,63,62,67,65,90,82,47,52,75,66,57,46,48,55,55,48,49,60,48,52,55,51,50,40,53,48,30,49,56,51,31,77,65,41,89,43,72,72,55,24,52,51,31,49,51,52,33,50,52,48,54,52,48,50,59,45,51,53,55,55,48,54,58,60,72,78,105

Mean predicted aligned error: 7.61 Å

Secondary structure (DSSP, 8-state):
-HHHHHHHHHHHHHHHHHHHTTSTTHHHHHHHHHHHHHHTT--HHHHHT--GGG--HHHHHHHHHHHHHHHHHHHHHHHHH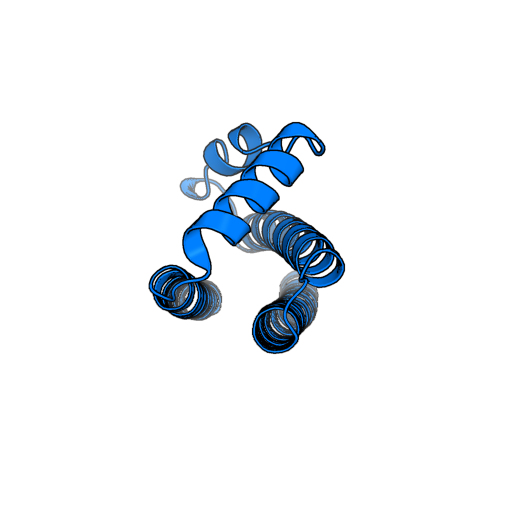--SHHHHHHHHHHHHHHHHHHHHHHHHHHHHH--

Sequence (115 aa):
MLLDYLSQHERELGRVVALTERDAHSAILNTWCTEYFDKYSFAKEKVDSIDFSHMNAVEIMISLLSIHEKIIDLYRYLSERAETPSIEEMLSNLLKLEQHEVMRMMRDAERLEDM